Protein AF-A8Y5P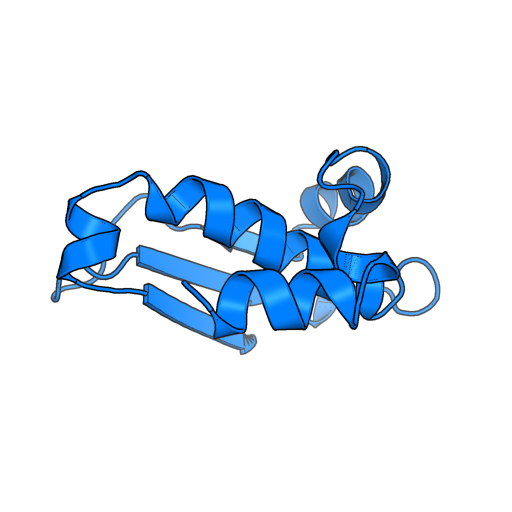0-F1 (afdb_monomer)

pLDDT: mean 93.36, std 6.42, range [72.5, 98.62]

Sequence (90 aa):
MKNYYKWRAECPELSADLRPRSILGLLKAGYHGVLRSRDSTGSRVLIYRIAYWDPKVFTAYDVFRVSLITSELIVQEVETQRNGVKAIFD

InterPro domains:
  IPR001251 CRAL-TRIO lipid binding domain [PF00650] (30-90)
  IPR036865 CRAL-TRIO lipid binding domain superfamily [G3DSA:3.40.525.10] (12-90)
  IPR036865 CRAL-TRIO lipid binding domain superfamily [SSF52087] (23-90)

Nearest PDB structures (foldseek):
  3w67-assembly1_B  TM=1.001E+00  e=9.073E-14  Mus musculus
  1r5l-assembly1_A  TM=1.003E+00  e=1.227E-12  Homo sapiens
  1oiz-assembly2_B  TM=1.002E+00  e=1.592E-12  Homo sapiens
  5mug-assembly1_A  TM=9.603E-01  e=5.856E-12  Homo sapiens
  6zpd-assembly1_A  TM=9.600E-01  e=6.250E-12  Homo sapiens

Structure (mmCIF, N/CA/C/O backbone):
data_AF-A8Y5P0-F1
#
_entry.id   AF-A8Y5P0-F1
#
loop_
_atom_site.group_PDB
_atom_site.id
_atom_site.type_symbol
_atom_site.label_atom_id
_atom_site.label_alt_id
_atom_site.label_comp_id
_atom_site.label_asym_id
_atom_site.label_entity_id
_atom_site.label_seq_id
_atom_site.pdbx_PDB_ins_code
_atom_site.Cartn_x
_atom_site.Cartn_y
_atom_site.Cartn_z
_atom_site.occupancy
_atom_site.B_iso_or_equiv
_atom_site.auth_seq_id
_atom_site.auth_comp_id
_atom_site.auth_asym_id
_atom_site.auth_atom_id
_atom_site.pdbx_PDB_model_num
ATOM 1 N N . MET A 1 1 ? 0.450 16.787 7.419 1.00 82.19 1 MET A N 1
ATOM 2 C CA . MET A 1 1 ? 0.433 17.404 6.070 1.00 82.19 1 MET A CA 1
ATOM 3 C C . MET A 1 1 ? 1.816 17.789 5.541 1.00 82.19 1 MET A C 1
ATOM 5 O O . MET A 1 1 ? 2.148 17.328 4.4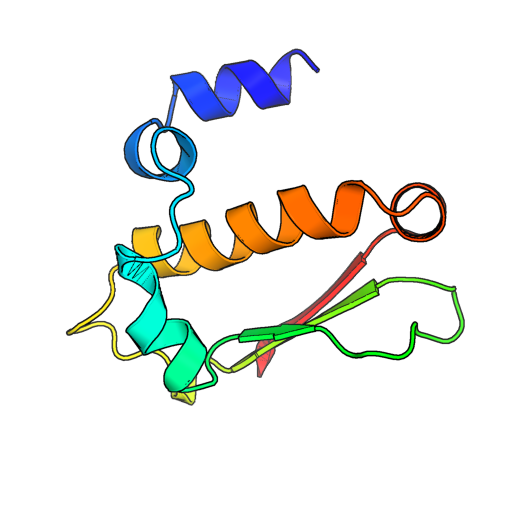60 1.00 82.19 1 MET A O 1
ATOM 9 N N . LYS A 1 2 ? 2.657 18.554 6.262 1.00 93.56 2 LYS A N 1
ATOM 10 C CA . LYS A 1 2 ? 3.981 19.002 5.757 1.00 93.56 2 LYS A CA 1
ATOM 11 C C . LYS A 1 2 ? 4.860 17.872 5.190 1.00 93.56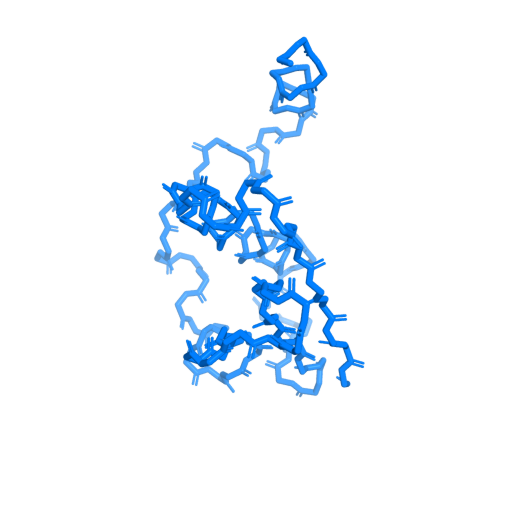 2 LYS A C 1
ATOM 13 O O . LYS A 1 2 ? 5.358 17.985 4.076 1.00 93.56 2 LYS A O 1
ATOM 18 N N . ASN A 1 3 ? 4.987 16.765 5.921 1.00 92.94 3 ASN A N 1
ATOM 19 C CA . ASN A 1 3 ? 5.834 15.640 5.504 1.00 92.94 3 ASN A CA 1
ATOM 20 C C . ASN A 1 3 ? 5.275 14.884 4.289 1.00 92.94 3 ASN A C 1
ATOM 22 O O . ASN A 1 3 ? 6.046 14.424 3.459 1.00 92.94 3 ASN A O 1
ATOM 26 N N . TYR A 1 4 ? 3.949 14.806 4.160 1.00 89.50 4 TYR A N 1
ATOM 27 C CA . TYR A 1 4 ? 3.289 14.136 3.037 1.00 89.50 4 TYR A CA 1
ATOM 28 C C . TYR A 1 4 ? 3.584 14.843 1.708 1.00 89.50 4 TYR A C 1
ATOM 30 O O . TYR A 1 4 ? 3.993 14.201 0.744 1.00 89.50 4 TYR A O 1
ATOM 38 N N . TYR A 1 5 ? 3.464 16.175 1.673 1.00 88.06 5 TYR A N 1
ATOM 39 C CA . TYR A 1 5 ? 3.807 16.949 0.476 1.00 88.06 5 TYR A CA 1
ATOM 40 C C . TYR A 1 5 ? 5.311 16.978 0.203 1.00 88.06 5 TYR A C 1
ATOM 42 O O . TYR A 1 5 ? 5.712 16.869 -0.952 1.00 88.06 5 TYR A O 1
ATOM 50 N N . LYS A 1 6 ? 6.140 17.077 1.253 1.00 92.25 6 LYS A N 1
ATOM 51 C CA . LYS A 1 6 ? 7.601 17.041 1.117 1.00 92.25 6 LYS A CA 1
ATOM 52 C C . LYS A 1 6 ? 8.070 15.739 0.456 1.00 92.25 6 LYS A C 1
ATOM 54 O O . LYS A 1 6 ? 8.769 15.797 -0.546 1.00 92.25 6 LYS A O 1
ATOM 59 N N . TRP A 1 7 ? 7.616 14.590 0.957 1.00 89.69 7 TRP A N 1
ATOM 60 C CA . TRP A 1 7 ? 7.964 13.282 0.396 1.00 89.69 7 TRP A CA 1
ATOM 61 C C . TRP A 1 7 ? 7.561 13.146 -1.079 1.00 89.69 7 TRP A C 1
ATOM 63 O O . TRP A 1 7 ? 8.335 12.649 -1.892 1.00 89.69 7 TRP A O 1
ATOM 73 N N . ARG A 1 8 ? 6.368 13.627 -1.454 1.00 86.38 8 ARG A N 1
ATOM 74 C CA . ARG A 1 8 ? 5.926 13.597 -2.856 1.00 86.38 8 ARG A CA 1
ATOM 75 C C . ARG A 1 8 ? 6.797 14.457 -3.773 1.00 86.38 8 ARG A C 1
ATOM 77 O O . ARG A 1 8 ? 7.069 14.054 -4.897 1.00 86.38 8 ARG A O 1
ATOM 84 N N . ALA A 1 9 ? 7.253 15.611 -3.293 1.00 87.19 9 ALA A N 1
ATOM 85 C CA . ALA A 1 9 ? 8.174 16.457 -4.047 1.00 87.19 9 ALA A CA 1
ATOM 86 C C . ALA A 1 9 ? 9.563 15.812 -4.201 1.00 87.19 9 ALA A C 1
ATOM 88 O O . ALA A 1 9 ? 10.181 15.945 -5.252 1.00 87.19 9 ALA A O 1
ATOM 89 N N . GLU A 1 10 ? 10.037 15.100 -3.176 1.00 89.44 10 GLU A N 1
ATOM 90 C CA . GLU A 1 10 ? 11.339 14.417 -3.184 1.00 89.44 10 GLU A CA 1
ATOM 91 C C . GLU A 1 10 ? 11.336 13.129 -4.025 1.00 89.44 10 GLU A C 1
ATOM 93 O O . GLU A 1 10 ? 12.384 12.739 -4.532 1.00 89.44 10 GLU A O 1
ATOM 98 N N . CYS A 1 11 ? 10.176 12.490 -4.222 1.00 82.62 11 CYS A N 1
ATOM 99 C CA . CYS A 1 11 ? 10.046 11.251 -4.994 1.00 82.62 11 CYS A CA 1
ATOM 100 C C . CYS A 1 11 ? 8.885 11.317 -6.017 1.00 82.62 11 CYS A C 1
ATOM 102 O O . CYS A 1 11 ? 7.830 10.682 -5.847 1.00 82.62 11 CYS A O 1
ATOM 104 N N . PRO A 1 12 ? 9.042 12.094 -7.107 1.00 79.75 12 PRO A N 1
ATOM 105 C CA . PRO A 1 12 ? 8.011 12.243 -8.137 1.00 79.75 12 PRO A CA 1
ATOM 106 C C . PRO A 1 12 ? 7.797 10.956 -8.948 1.00 79.75 12 PRO A C 1
ATOM 108 O O . PRO A 1 12 ? 6.685 10.681 -9.387 1.00 79.75 12 PRO A O 1
ATOM 111 N N . GLU A 1 13 ? 8.828 10.122 -9.080 1.00 76.12 13 GLU A N 1
ATOM 112 C CA . GLU A 1 13 ? 8.785 8.796 -9.714 1.00 76.12 13 GLU A CA 1
ATOM 113 C C . GLU A 1 13 ? 7.728 7.854 -9.104 1.00 76.12 13 GLU A C 1
ATOM 115 O O . GLU A 1 13 ? 7.090 7.072 -9.820 1.00 76.12 13 GLU A O 1
ATOM 120 N N . LEU A 1 14 ? 7.464 7.987 -7.800 1.00 75.81 14 LEU A N 1
ATOM 121 C CA . LEU A 1 14 ? 6.401 7.258 -7.104 1.00 75.81 14 LEU A CA 1
ATOM 122 C C . LEU A 1 14 ? 5.058 7.984 -7.109 1.00 75.81 14 LEU A C 1
ATOM 124 O O . LEU A 1 14 ? 4.015 7.334 -7.152 1.00 75.81 14 LEU A O 1
ATOM 128 N N . SER A 1 15 ? 5.072 9.312 -7.013 1.00 74.25 15 SER A N 1
ATOM 129 C CA . SER A 1 15 ? 3.899 10.077 -6.581 1.00 74.25 15 SER A CA 1
ATOM 130 C C . SER A 1 15 ? 3.229 10.930 -7.656 1.00 74.25 15 SER A C 1
ATOM 132 O O . SER A 1 15 ? 2.079 11.324 -7.463 1.00 74.25 15 SER A O 1
ATOM 134 N N . ALA A 1 16 ? 3.899 11.204 -8.779 1.00 72.50 16 ALA A N 1
ATOM 135 C CA . ALA A 1 16 ? 3.375 12.084 -9.824 1.00 72.50 16 ALA A CA 1
ATOM 136 C C . ALA A 1 16 ? 2.309 11.413 -10.709 1.00 72.50 16 ALA A C 1
ATOM 138 O O . ALA A 1 16 ? 1.441 12.099 -11.244 1.00 72.50 16 ALA A O 1
ATOM 139 N N . ASP A 1 17 ? 2.348 10.083 -10.850 1.00 78.06 17 ASP A N 1
ATOM 140 C CA . ASP A 1 17 ? 1.375 9.319 -11.636 1.00 78.06 17 ASP A CA 1
ATOM 141 C C . ASP A 1 17 ? 0.776 8.168 -10.820 1.00 78.06 17 ASP A C 1
ATOM 143 O O . ASP A 1 17 ? 1.413 7.138 -10.599 1.00 78.06 17 ASP A O 1
ATOM 147 N N . LEU A 1 18 ? -0.476 8.347 -10.390 1.00 80.00 18 LEU A N 1
ATOM 148 C CA . LEU A 1 18 ? -1.262 7.343 -9.664 1.00 80.00 18 LEU A CA 1
ATOM 149 C C . LEU A 1 18 ? -2.227 6.567 -10.574 1.00 80.00 18 LEU A C 1
ATOM 151 O O . LEU A 1 18 ? -3.154 5.914 -10.091 1.00 80.00 18 LEU A O 1
ATOM 155 N N . ARG A 1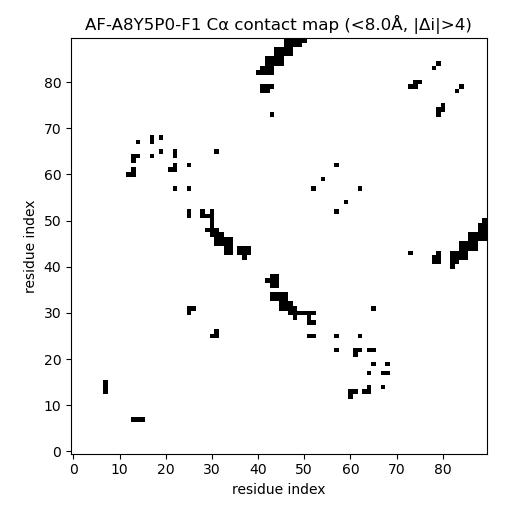 19 ? -2.057 6.621 -11.900 1.00 83.69 19 ARG A N 1
ATOM 156 C CA . ARG A 1 19 ? -2.899 5.837 -12.810 1.00 83.69 19 ARG A CA 1
ATOM 157 C C . ARG A 1 19 ? -2.513 4.356 -12.723 1.00 83.69 19 ARG A C 1
ATOM 159 O O . ARG A 1 19 ? -1.344 4.013 -12.886 1.00 83.69 19 ARG A O 1
ATOM 166 N N . PRO A 1 20 ? -3.483 3.436 -12.595 1.00 82.75 20 PRO A N 1
ATOM 167 C CA . PRO A 1 20 ? -3.197 2.012 -12.428 1.00 82.75 20 PRO A CA 1
ATOM 168 C C . PRO A 1 20 ? -2.690 1.331 -13.710 1.00 82.75 20 PRO A C 1
ATOM 170 O O . PRO A 1 20 ? -2.380 0.144 -13.696 1.00 82.75 20 PRO A O 1
ATOM 173 N N . ARG A 1 21 ? -2.613 2.045 -14.843 1.00 87.00 21 ARG A N 1
ATOM 174 C CA . ARG A 1 21 ? -2.279 1.453 -16.147 1.00 87.00 21 ARG A CA 1
ATOM 175 C C . ARG A 1 21 ? -0.906 0.771 -16.148 1.00 87.00 21 ARG A C 1
ATOM 177 O O . ARG A 1 21 ? -0.786 -0.291 -16.747 1.00 87.00 21 ARG A O 1
ATOM 184 N N . SER A 1 22 ? 0.089 1.344 -15.469 1.00 85.12 22 SER A N 1
ATOM 185 C CA . SER A 1 22 ? 1.447 0.783 -15.381 1.00 85.12 22 SER A CA 1
ATOM 186 C C . SER A 1 22 ? 1.550 -0.432 -14.453 1.00 85.12 22 SER A C 1
ATOM 188 O O . SER A 1 22 ? 2.404 -1.283 -14.665 1.00 85.12 22 SER A O 1
ATOM 190 N N . ILE A 1 23 ? 0.650 -0.565 -13.473 1.00 91.25 23 ILE A N 1
ATOM 191 C CA . ILE A 1 23 ? 0.680 -1.632 -12.453 1.00 91.25 23 ILE A CA 1
ATOM 192 C C . ILE A 1 23 ? -0.400 -2.706 -12.652 1.00 91.25 23 ILE A C 1
ATOM 194 O O . ILE A 1 23 ? -0.527 -3.625 -11.844 1.00 91.25 23 ILE A O 1
ATOM 198 N N . LEU A 1 24 ? -1.208 -2.613 -13.713 1.00 93.19 24 LEU A N 1
ATOM 199 C CA . LEU A 1 24 ? -2.358 -3.499 -13.905 1.00 93.19 24 LEU A CA 1
ATOM 200 C C . LEU A 1 24 ? -1.949 -4.974 -14.015 1.00 93.19 24 LEU A C 1
ATOM 202 O O . LEU A 1 24 ? -2.671 -5.842 -13.531 1.00 93.19 24 LEU A O 1
ATOM 206 N N . GLY A 1 25 ? -0.801 -5.265 -14.634 1.00 94.94 25 GLY A N 1
ATOM 207 C CA . GLY A 1 25 ? -0.276 -6.630 -14.704 1.00 94.94 25 GLY A CA 1
ATOM 208 C C . GLY A 1 25 ? 0.069 -7.192 -13.322 1.00 94.94 25 GLY A C 1
ATOM 209 O O . GLY A 1 25 ? -0.290 -8.327 -13.031 1.00 94.94 25 GLY A O 1
ATOM 210 N N . LEU A 1 26 ? 0.647 -6.372 -12.441 1.00 94.75 26 LEU A N 1
ATOM 211 C CA . LEU A 1 26 ? 0.996 -6.745 -11.068 1.00 94.75 26 LEU A CA 1
ATOM 212 C C . LEU A 1 26 ? -0.260 -7.015 -10.215 1.00 94.75 26 LEU A C 1
ATOM 214 O O . LEU A 1 26 ? -0.320 -7.994 -9.471 1.00 94.75 26 LEU A O 1
ATOM 218 N N . LEU A 1 27 ? -1.313 -6.205 -10.388 1.00 94.06 27 LEU A N 1
ATOM 219 C CA . LEU A 1 27 ? -2.621 -6.442 -9.763 1.00 94.06 27 LEU A CA 1
ATOM 220 C C . LEU A 1 27 ? -3.276 -7.736 -10.271 1.00 94.06 27 LEU A C 1
ATOM 222 O O . LEU A 1 27 ? -3.767 -8.530 -9.472 1.00 94.06 27 LEU A O 1
ATOM 226 N N . LYS A 1 28 ? -3.257 -7.974 -11.590 1.00 95.75 28 LYS A N 1
ATOM 227 C CA . LYS A 1 28 ? -3.811 -9.191 -12.209 1.00 95.75 28 LYS A CA 1
ATOM 228 C C . LYS A 1 28 ? -3.057 -10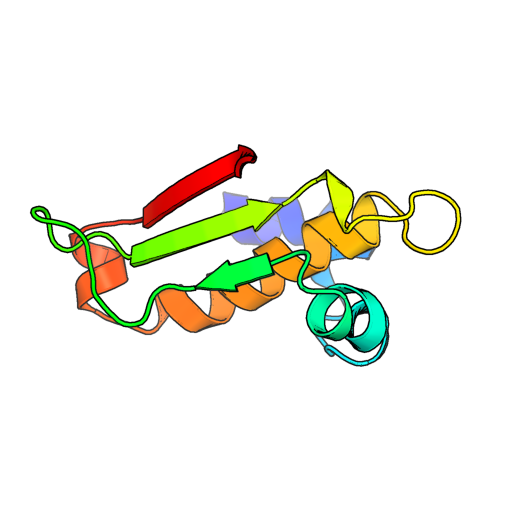.457 -11.808 1.00 95.75 28 LYS A C 1
ATOM 230 O O . LYS A 1 28 ? -3.687 -11.497 -11.661 1.00 95.75 28 LYS A O 1
ATOM 235 N N . ALA A 1 29 ? -1.743 -10.363 -11.604 1.00 96.25 29 ALA A N 1
ATOM 236 C CA . ALA A 1 29 ? -0.930 -11.457 -11.080 1.00 96.25 29 ALA A CA 1
ATOM 237 C C . ALA A 1 29 ? -1.292 -11.811 -9.629 1.00 96.25 29 ALA A C 1
ATOM 239 O O . ALA A 1 29 ? -0.956 -12.889 -9.162 1.00 96.25 29 ALA A O 1
ATOM 240 N N . GLY A 1 30 ? -1.998 -10.931 -8.911 1.00 96.25 30 GLY A N 1
ATOM 241 C CA . GLY A 1 30 ? -2.387 -11.166 -7.528 1.00 96.25 30 GLY A CA 1
ATOM 242 C C . GLY A 1 30 ? -1.320 -10.756 -6.515 1.00 96.25 30 GLY A C 1
ATOM 243 O O . GLY A 1 30 ? -1.413 -11.157 -5.358 1.00 96.25 30 GLY A O 1
ATOM 244 N N . TYR A 1 31 ? -0.350 -9.922 -6.886 1.00 97.81 31 TYR A N 1
ATOM 245 C CA . TYR A 1 31 ? 0.652 -9.415 -5.943 1.00 97.81 31 TYR A CA 1
ATOM 246 C C . TYR A 1 31 ? 0.034 -8.766 -4.695 1.00 97.81 31 TYR A C 1
ATOM 248 O O . TYR A 1 31 ? 0.537 -8.942 -3.588 1.00 97.81 31 TYR A O 1
ATOM 256 N N . HIS A 1 32 ? -1.079 -8.049 -4.861 1.00 98.12 32 HIS A N 1
ATOM 257 C CA . HIS A 1 32 ? -1.692 -7.263 -3.799 1.00 98.12 32 HIS A CA 1
ATOM 258 C C . HIS A 1 32 ? -3.197 -7.510 -3.676 1.00 98.12 32 HIS A C 1
ATOM 260 O O . HIS A 1 32 ? -3.897 -7.665 -4.678 1.00 98.12 32 HIS A O 1
ATOM 266 N N . GLY A 1 33 ? -3.704 -7.495 -2.444 1.00 97.25 33 GLY A N 1
ATOM 267 C CA . GLY A 1 33 ? -5.129 -7.566 -2.145 1.00 97.25 33 GLY A CA 1
ATOM 268 C C . GLY A 1 33 ? -5.503 -6.813 -0.872 1.00 97.25 33 GLY A C 1
ATOM 269 O O . GLY A 1 33 ? -4.678 -6.597 0.014 1.00 97.25 33 GLY A O 1
ATOM 270 N N . VAL A 1 34 ? -6.779 -6.442 -0.772 1.00 98.06 34 VAL A N 1
ATOM 271 C CA . VAL A 1 34 ? -7.370 -5.836 0.426 1.00 98.06 34 VAL A CA 1
ATOM 272 C C . VAL A 1 34 ? -8.548 -6.702 0.856 1.00 98.06 34 VAL A C 1
ATOM 274 O O . VAL A 1 34 ? -9.464 -6.938 0.064 1.00 98.06 34 VAL A O 1
ATOM 277 N N . LEU A 1 35 ? -8.532 -7.200 2.094 1.00 98.00 35 LEU A N 1
ATOM 278 C CA . LEU A 1 35 ? -9.626 -8.032 2.594 1.00 98.00 35 LEU A CA 1
ATOM 279 C C . LEU A 1 35 ? -10.909 -7.214 2.707 1.00 98.00 35 LEU A C 1
ATOM 281 O O . LEU A 1 35 ? -10.885 -6.048 3.087 1.00 98.00 35 LEU A O 1
ATOM 285 N N . ARG A 1 36 ? -12.051 -7.832 2.390 1.00 97.06 36 ARG A N 1
ATOM 286 C CA . ARG A 1 36 ? -13.359 -7.171 2.521 1.00 97.06 36 ARG A CA 1
ATOM 287 C C . ARG A 1 36 ? -13.674 -6.864 3.981 1.00 97.06 36 ARG A C 1
ATOM 289 O O . ARG A 1 36 ? -14.039 -5.731 4.284 1.00 97.06 36 ARG A O 1
ATOM 296 N N . SER A 1 37 ? -13.481 -7.846 4.856 1.00 97.88 37 SER A N 1
ATOM 297 C CA . SER A 1 37 ? -13.652 -7.698 6.300 1.00 97.88 37 SER A CA 1
ATOM 298 C C . SER A 1 37 ? -12.466 -6.975 6.933 1.00 97.88 37 SER A C 1
ATOM 300 O O . SER A 1 37 ? -11.327 -7.097 6.480 1.00 97.88 37 SER A O 1
ATOM 302 N N . ARG A 1 38 ? -12.752 -6.225 7.995 1.00 98.44 38 ARG A N 1
ATOM 303 C CA . ARG A 1 38 ? -11.745 -5.673 8.907 1.00 98.44 38 ARG A CA 1
ATOM 304 C C . ARG A 1 38 ? -11.326 -6.742 9.914 1.00 98.44 38 ARG A C 1
ATOM 306 O O . ARG A 1 38 ? -12.004 -7.760 10.050 1.00 98.44 38 ARG A O 1
ATOM 313 N N . ASP A 1 39 ? -10.220 -6.508 10.606 1.00 98.25 39 ASP A N 1
ATOM 314 C CA . ASP A 1 39 ? -9.839 -7.357 11.733 1.00 98.25 39 ASP A CA 1
ATOM 315 C C . ASP A 1 39 ? -10.672 -7.067 12.997 1.00 98.25 39 ASP A C 1
ATOM 317 O O . ASP A 1 39 ? -11.559 -6.211 12.994 1.0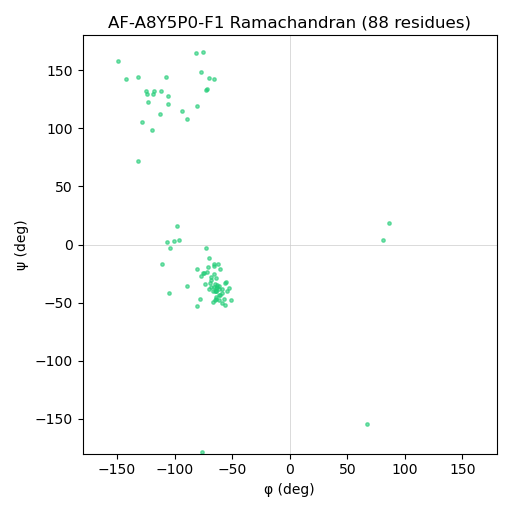0 98.25 39 ASP A O 1
ATOM 321 N N . SER A 1 40 ? -10.379 -7.773 14.094 1.00 98.00 40 SER A N 1
ATOM 322 C CA . SER A 1 40 ? -11.086 -7.620 15.375 1.00 98.00 40 SER A CA 1
ATOM 323 C C . SER A 1 40 ? -10.965 -6.227 16.002 1.00 98.00 40 SER A C 1
ATOM 325 O O . SER A 1 40 ? -11.759 -5.885 16.873 1.00 98.00 40 SER A O 1
ATOM 327 N N . THR A 1 41 ? -9.999 -5.419 15.560 1.00 98.12 41 THR A N 1
ATOM 328 C CA . THR A 1 41 ? -9.784 -4.037 16.008 1.00 98.12 41 THR A CA 1
ATOM 329 C C . THR A 1 41 ? -10.329 -2.997 15.024 1.00 98.12 41 THR A C 1
ATOM 331 O O . THR A 1 41 ? -10.159 -1.804 15.245 1.00 98.12 41 THR A O 1
ATOM 334 N N . GLY A 1 42 ? -10.983 -3.418 13.934 1.00 97.94 42 GLY A N 1
ATOM 335 C CA . GLY A 1 42 ? -11.506 -2.520 12.901 1.00 97.94 42 GLY A CA 1
ATOM 336 C C . GLY A 1 42 ? -10.459 -2.043 11.884 1.00 97.94 42 GLY A C 1
ATOM 337 O O . GLY A 1 42 ? -10.784 -1.250 10.990 1.00 97.94 42 GLY A O 1
ATOM 338 N N . SER A 1 43 ? -9.218 -2.528 11.957 1.00 98.56 43 SER A N 1
ATOM 339 C CA . SER A 1 43 ? -8.158 -2.149 11.023 1.00 98.56 43 SER A CA 1
ATOM 340 C C . SER A 1 43 ? -8.424 -2.725 9.632 1.00 98.56 43 SER A C 1
ATOM 342 O O . SER A 1 43 ? -8.911 -3.852 9.475 1.00 98.56 43 SER A O 1
ATOM 344 N N . ARG A 1 44 ? -8.083 -1.958 8.590 1.00 98.62 44 ARG A N 1
ATOM 345 C CA . ARG A 1 44 ? -8.096 -2.468 7.212 1.00 98.62 44 ARG A CA 1
ATOM 346 C C . ARG A 1 44 ? -6.934 -3.443 7.022 1.00 98.62 44 ARG A C 1
ATOM 348 O O . ARG A 1 44 ? -5.814 -3.121 7.409 1.00 98.62 44 ARG A O 1
ATOM 355 N N . VAL A 1 45 ? -7.187 -4.606 6.419 1.00 98.62 45 VAL A N 1
ATOM 356 C CA . VAL A 1 45 ? -6.158 -5.640 6.221 1.00 98.62 45 VAL A CA 1
ATOM 357 C C . VAL A 1 45 ? -5.720 -5.689 4.761 1.00 98.62 45 VAL A C 1
ATOM 359 O O . VAL A 1 45 ? -6.538 -5.917 3.865 1.00 98.62 45 VAL A O 1
ATOM 362 N N . LEU A 1 46 ? -4.426 -5.474 4.532 1.00 98.56 46 LEU A N 1
ATOM 363 C CA . LEU A 1 46 ? -3.775 -5.552 3.227 1.00 98.56 46 LEU A CA 1
ATOM 364 C C . LEU A 1 46 ? -2.913 -6.806 3.184 1.00 98.56 46 LEU A C 1
ATOM 366 O O . LEU A 1 46 ? -2.290 -7.168 4.179 1.00 98.56 46 LEU A O 1
ATOM 370 N N . ILE A 1 47 ? -2.849 -7.429 2.017 1.00 98.31 47 ILE A N 1
ATOM 371 C CA . ILE A 1 47 ? -2.035 -8.612 1.765 1.00 98.31 47 ILE A CA 1
ATOM 372 C C . ILE A 1 47 ? -1.114 -8.307 0.587 1.00 98.31 47 ILE A C 1
ATOM 374 O O . ILE A 1 47 ? -1.570 -7.842 -0.462 1.00 98.31 47 ILE A O 1
ATOM 378 N N . TYR A 1 48 ? 0.171 -8.576 0.771 1.00 98.25 48 TYR A N 1
ATOM 379 C CA . TYR A 1 48 ? 1.205 -8.544 -0.253 1.00 98.25 48 TYR A CA 1
ATOM 380 C C . TYR A 1 48 ? 1.791 -9.946 -0.368 1.00 98.25 48 TYR A C 1
ATOM 382 O O . TYR A 1 48 ? 2.134 -10.540 0.647 1.00 98.25 48 TYR A O 1
ATOM 390 N N . ARG A 1 49 ? 1.876 -10.472 -1.589 1.00 98.06 49 ARG A N 1
ATOM 391 C CA . ARG A 1 49 ? 2.380 -11.820 -1.866 1.00 98.06 49 ARG A CA 1
ATOM 392 C C . ARG A 1 49 ? 3.588 -11.710 -2.778 1.00 98.06 49 ARG A C 1
ATOM 394 O O . ARG A 1 49 ? 3.432 -11.530 -3.990 1.00 98.06 49 ARG A O 1
ATOM 401 N N . ILE A 1 50 ? 4.786 -11.781 -2.201 1.00 96.88 50 ILE A N 1
ATOM 402 C CA . ILE A 1 50 ? 6.030 -11.447 -2.908 1.00 96.88 50 ILE A CA 1
ATOM 403 C C . ILE A 1 50 ? 6.305 -12.401 -4.075 1.00 96.88 50 ILE A C 1
ATOM 405 O O . ILE A 1 50 ? 6.847 -11.987 -5.093 1.00 96.88 50 ILE A O 1
ATOM 409 N N . ALA A 1 51 ? 5.831 -13.647 -3.977 1.00 97.50 51 ALA A N 1
ATOM 410 C CA . ALA A 1 51 ? 5.951 -14.660 -5.026 1.00 97.50 51 ALA A CA 1
ATOM 411 C C . ALA A 1 51 ? 5.279 -14.273 -6.360 1.00 97.50 51 ALA A C 1
ATOM 413 O O . ALA A 1 51 ? 5.627 -14.825 -7.400 1.00 97.50 51 ALA A O 1
ATOM 414 N N . TYR A 1 52 ? 4.330 -13.329 -6.349 1.00 97.50 52 TYR A N 1
ATOM 415 C CA . TYR A 1 52 ? 3.643 -12.841 -7.555 1.00 97.50 52 TYR A CA 1
ATOM 416 C C . TYR A 1 52 ? 4.253 -11.552 -8.122 1.00 97.50 52 TYR A C 1
ATOM 418 O O . TYR A 1 52 ? 3.729 -10.990 -9.086 1.00 97.50 52 TYR A O 1
ATOM 426 N N . TRP A 1 53 ? 5.348 -11.066 -7.536 1.00 97.38 53 TRP A N 1
ATOM 427 C CA . TRP A 1 53 ? 6.145 -9.994 -8.113 1.00 97.38 53 TRP A CA 1
ATOM 428 C C . TRP A 1 53 ? 7.284 -10.582 -8.950 1.00 97.38 53 TRP A C 1
ATOM 430 O O . TRP A 1 53 ? 8.200 -11.203 -8.420 1.00 97.38 53 TRP A O 1
ATOM 440 N N . ASP A 1 54 ? 7.244 -10.341 -10.263 1.00 96.94 54 ASP A N 1
ATOM 441 C CA . ASP A 1 54 ? 8.392 -10.573 -11.141 1.00 96.94 54 ASP A CA 1
ATOM 442 C C . ASP A 1 54 ? 9.268 -9.303 -11.209 1.00 96.94 54 ASP A C 1
ATOM 444 O O . ASP A 1 54 ? 8.865 -8.322 -11.854 1.00 96.94 54 ASP A O 1
ATOM 448 N N . PRO A 1 55 ? 10.465 -9.291 -10.586 1.00 95.94 55 PRO A N 1
ATOM 449 C CA . PRO A 1 55 ? 11.348 -8.126 -10.572 1.00 95.94 55 PRO A CA 1
ATOM 450 C C . PRO A 1 55 ? 11.975 -7.818 -11.939 1.00 95.94 55 PRO A C 1
ATOM 452 O O . PRO A 1 55 ? 12.558 -6.749 -12.109 1.00 95.94 55 PRO A O 1
ATOM 455 N N . LYS A 1 56 ? 11.869 -8.723 -12.925 1.00 96.62 56 LYS A N 1
ATOM 456 C CA . LYS A 1 56 ? 12.295 -8.463 -14.310 1.00 96.62 56 LYS A CA 1
ATOM 457 C C . LYS A 1 56 ? 11.255 -7.669 -15.098 1.00 96.62 56 LYS A C 1
ATOM 459 O O . LYS A 1 56 ? 11.604 -7.067 -16.109 1.00 96.62 56 LYS A O 1
ATOM 464 N N . VAL A 1 57 ? 9.995 -7.685 -14.658 1.00 95.50 57 VAL A N 1
ATOM 465 C CA . VAL A 1 57 ? 8.870 -7.023 -15.337 1.00 95.50 57 VAL A CA 1
ATOM 466 C C . VAL A 1 57 ? 8.458 -5.742 -14.616 1.00 95.50 57 VAL A C 1
ATOM 468 O O . VAL A 1 57 ? 8.198 -4.736 -15.271 1.00 95.50 57 VAL A O 1
ATOM 471 N N . PHE A 1 58 ? 8.407 -5.765 -13.282 1.00 94.50 58 PHE A N 1
ATOM 472 C CA . PHE A 1 58 ? 7.995 -4.626 -12.462 1.00 94.50 58 PHE A CA 1
ATOM 473 C C . PHE A 1 58 ? 9.128 -4.174 -11.553 1.00 94.50 58 PHE A C 1
ATOM 475 O O . PHE A 1 58 ? 9.732 -4.978 -10.841 1.00 94.50 58 PHE A O 1
ATOM 482 N N . THR A 1 59 ? 9.383 -2.871 -11.526 1.00 93.25 59 THR A N 1
ATOM 483 C CA . THR A 1 59 ? 10.393 -2.289 -10.642 1.00 93.25 59 THR A CA 1
ATOM 484 C C . THR A 1 59 ? 9.899 -2.229 -9.194 1.00 93.25 59 THR A C 1
ATOM 486 O O . THR A 1 59 ? 8.698 -2.298 -8.921 1.00 93.25 59 THR A O 1
ATOM 489 N N . ALA A 1 60 ? 10.816 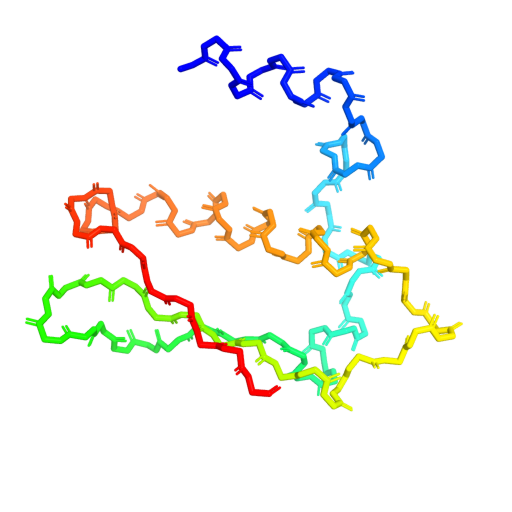-2.007 -8.247 1.00 91.69 60 ALA A N 1
ATOM 490 C CA . ALA A 1 60 ? 10.438 -1.690 -6.869 1.00 91.69 60 ALA A CA 1
ATOM 491 C C . ALA A 1 60 ? 9.525 -0.448 -6.799 1.00 91.69 60 ALA A C 1
ATOM 493 O O . ALA A 1 60 ? 8.612 -0.393 -5.978 1.00 91.69 60 ALA A O 1
ATOM 494 N N . TYR A 1 61 ? 9.715 0.520 -7.701 1.00 89.38 61 TYR A N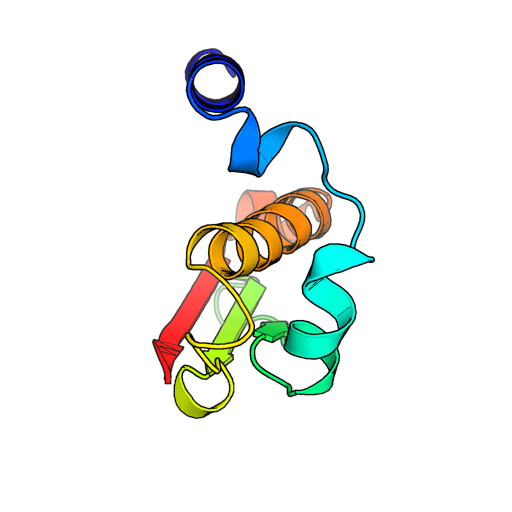 1
ATOM 495 C CA . TYR A 1 61 ? 8.859 1.699 -7.797 1.00 89.38 61 TYR A CA 1
ATOM 496 C C . TYR A 1 61 ? 7.420 1.354 -8.193 1.00 89.38 61 TYR A C 1
ATOM 498 O O . TYR A 1 61 ? 6.477 1.903 -7.623 1.00 89.38 61 TYR A O 1
ATOM 506 N N . ASP A 1 62 ? 7.227 0.414 -9.119 1.00 91.25 62 ASP A N 1
ATOM 507 C CA . ASP A 1 62 ? 5.891 -0.053 -9.507 1.00 91.25 62 ASP A CA 1
ATOM 508 C C . ASP A 1 62 ? 5.191 -0.767 -8.347 1.00 91.25 62 ASP A C 1
ATOM 510 O O . ASP A 1 62 ? 4.008 -0.531 -8.092 1.00 91.25 62 ASP A O 1
ATOM 514 N N . VAL A 1 63 ? 5.940 -1.571 -7.588 1.00 93.31 63 VAL A N 1
ATOM 515 C CA . VAL A 1 63 ? 5.461 -2.216 -6.361 1.00 93.31 63 VAL A CA 1
ATOM 516 C C . VAL A 1 63 ? 5.044 -1.183 -5.309 1.00 93.31 63 VAL A C 1
ATOM 518 O O . VAL A 1 63 ? 3.944 -1.270 -4.763 1.00 93.31 63 VAL A O 1
ATOM 521 N N . PHE A 1 64 ? 5.870 -0.168 -5.047 1.00 91.19 64 PHE A N 1
ATOM 522 C CA . PHE A 1 64 ? 5.523 0.911 -4.117 1.00 91.19 64 PHE A CA 1
ATOM 523 C C . PHE A 1 64 ? 4.316 1.729 -4.592 1.00 91.19 64 PHE A C 1
ATOM 525 O O . PHE A 1 64 ? 3.495 2.145 -3.770 1.00 91.19 64 PHE A O 1
ATOM 532 N N . ARG A 1 65 ? 4.160 1.930 -5.906 1.00 91.88 65 ARG A N 1
ATOM 533 C CA . ARG A 1 65 ? 3.008 2.635 -6.482 1.00 91.88 65 ARG A CA 1
ATOM 534 C C . ARG A 1 65 ? 1.695 1.900 -6.205 1.00 91.88 65 ARG A C 1
ATOM 536 O O . ARG A 1 65 ? 0.702 2.566 -5.921 1.00 91.88 65 ARG A O 1
ATOM 543 N N . VAL A 1 66 ? 1.681 0.561 -6.208 1.00 94.62 66 VAL A N 1
ATOM 544 C CA . VAL A 1 66 ? 0.511 -0.228 -5.764 1.00 94.62 66 VAL A CA 1
ATOM 545 C C . VAL A 1 66 ? 0.116 0.162 -4.340 1.00 94.62 66 VAL A C 1
ATOM 547 O O . VAL A 1 66 ? -1.036 0.523 -4.102 1.00 94.62 66 VAL A O 1
ATOM 550 N N . SER A 1 67 ? 1.071 0.150 -3.407 1.00 94.38 67 SER A N 1
ATOM 551 C CA . SER A 1 67 ? 0.823 0.491 -2.002 1.00 94.38 67 SER A CA 1
ATOM 552 C C . SER A 1 67 ? 0.332 1.928 -1.832 1.00 94.38 67 SER A C 1
ATOM 554 O O . SER A 1 67 ? -0.557 2.186 -1.018 1.00 94.38 67 SER A O 1
ATOM 556 N N . LEU A 1 68 ? 0.878 2.867 -2.612 1.00 93.19 68 LEU A N 1
ATOM 557 C CA . LEU A 1 68 ? 0.468 4.269 -2.585 1.00 93.19 68 LEU A CA 1
ATOM 558 C C . LEU A 1 68 ? -0.970 4.439 -3.087 1.00 93.19 68 LEU A C 1
ATOM 560 O O . LEU A 1 68 ? -1.780 5.031 -2.381 1.00 93.19 68 LEU A O 1
ATOM 564 N N . ILE A 1 69 ? -1.315 3.866 -4.246 1.00 93.62 69 ILE A N 1
ATOM 565 C CA . ILE A 1 69 ? -2.682 3.905 -4.792 1.00 93.62 69 ILE A CA 1
ATOM 566 C C . ILE A 1 69 ? -3.673 3.305 -3.790 1.00 93.62 69 ILE A C 1
ATOM 568 O O . ILE A 1 69 ? -4.697 3.922 -3.500 1.00 93.62 69 ILE A O 1
ATOM 572 N N . THR A 1 70 ? -3.365 2.139 -3.213 1.00 96.69 70 THR A N 1
ATOM 573 C CA . THR A 1 70 ? -4.235 1.522 -2.204 1.00 96.69 70 THR A CA 1
ATOM 574 C C . THR A 1 70 ? -4.405 2.423 -0.985 1.00 96.69 70 THR A C 1
ATOM 576 O O . THR A 1 70 ? -5.527 2.589 -0.511 1.00 96.69 70 THR A O 1
ATOM 579 N N . SER A 1 71 ? -3.324 3.038 -0.497 1.00 95.44 71 SER A N 1
ATOM 580 C CA . SER A 1 71 ? -3.362 3.927 0.672 1.00 95.44 71 SER A CA 1
ATOM 581 C C . SER A 1 71 ? -4.263 5.145 0.444 1.00 95.44 71 SER A C 1
ATOM 583 O O . SER A 1 71 ? -5.076 5.466 1.306 1.00 95.44 71 SER A O 1
ATOM 585 N N . GLU A 1 72 ? -4.187 5.777 -0.731 1.00 94.00 72 GLU A N 1
ATOM 586 C CA . GLU A 1 72 ? -5.033 6.924 -1.109 1.00 94.00 72 GLU A CA 1
ATOM 587 C C . GLU A 1 72 ? -6.524 6.566 -1.240 1.00 94.00 72 GLU A C 1
ATOM 589 O O . GLU A 1 72 ? -7.395 7.422 -1.073 1.00 94.00 72 GLU A O 1
ATOM 594 N N . LEU A 1 73 ? -6.841 5.300 -1.523 1.00 96.31 73 LEU A N 1
ATOM 595 C CA . LEU A 1 73 ? -8.220 4.813 -1.566 1.00 96.31 73 LEU A CA 1
ATOM 596 C C . LEU A 1 73 ? -8.749 4.510 -0.161 1.00 96.31 73 LEU A C 1
ATOM 598 O O . LEU A 1 73 ? -9.792 5.028 0.230 1.00 96.31 73 LEU A O 1
ATOM 602 N N . ILE A 1 74 ? -8.030 3.701 0.623 1.00 98.00 74 ILE A N 1
ATOM 603 C CA . ILE A 1 74 ? -8.528 3.240 1.930 1.00 98.00 74 ILE A CA 1
ATOM 604 C C . ILE A 1 74 ? -8.534 4.346 2.988 1.00 98.00 74 ILE A C 1
ATOM 606 O O . ILE A 1 74 ? -9.322 4.276 3.928 1.00 98.00 74 ILE A O 1
ATOM 610 N N . VAL A 1 75 ? -7.704 5.387 2.839 1.00 97.44 75 VAL A N 1
ATOM 611 C CA . VAL A 1 75 ? -7.700 6.535 3.760 1.00 97.44 75 VAL A CA 1
ATOM 612 C C . VAL A 1 75 ? -9.006 7.334 3.697 1.00 97.44 75 VAL A C 1
ATOM 614 O O . VAL A 1 75 ? -9.314 8.061 4.633 1.00 97.44 75 VAL A O 1
ATOM 617 N N . GLN A 1 76 ? -9.813 7.189 2.641 1.00 98.00 76 GLN A N 1
ATOM 618 C CA . GLN A 1 76 ? -11.119 7.853 2.531 1.00 98.00 76 GLN A CA 1
ATOM 619 C C . GLN A 1 76 ? -12.162 7.262 3.494 1.00 98.00 76 GLN A C 1
ATOM 621 O O . GLN A 1 76 ? -13.160 7.907 3.807 1.00 98.00 76 GLN A O 1
ATOM 626 N N . GLU A 1 77 ? -11.938 6.046 3.995 1.00 98.06 77 GLU A N 1
ATOM 627 C CA . GLU A 1 77 ? -12.837 5.384 4.934 1.00 98.06 77 GLU A CA 1
ATOM 628 C C . GLU A 1 77 ? -12.605 5.917 6.359 1.00 98.06 77 GLU A C 1
ATOM 630 O O . GLU A 1 77 ? -11.531 5.727 6.933 1.00 98.06 77 GLU A O 1
ATOM 635 N N . VAL A 1 78 ? -13.631 6.512 6.981 1.00 98.38 78 VAL A N 1
ATOM 636 C CA . VAL A 1 78 ? -13.554 7.048 8.360 1.00 98.38 78 VAL A CA 1
ATOM 637 C C . VAL A 1 78 ? -13.071 5.992 9.360 1.00 98.38 78 VAL A C 1
ATOM 639 O O . VAL A 1 78 ? -12.244 6.274 10.224 1.00 98.38 78 VAL A O 1
ATOM 642 N N . GLU A 1 79 ? -13.529 4.751 9.211 1.00 98.06 79 GLU A N 1
ATOM 643 C CA . GLU A 1 79 ? -13.111 3.650 10.081 1.00 98.06 79 GLU A CA 1
ATOM 644 C C . GLU A 1 79 ? -11.641 3.264 9.889 1.00 98.06 79 GLU A C 1
ATOM 646 O O . GLU A 1 79 ? -10.982 2.875 10.847 1.00 98.06 79 GLU A O 1
ATOM 651 N N . THR A 1 80 ? -11.081 3.423 8.689 1.00 98.62 80 THR A N 1
ATOM 652 C CA . THR A 1 80 ? -9.642 3.215 8.462 1.00 98.62 80 THR A CA 1
ATOM 653 C C . THR A 1 80 ? -8.820 4.364 9.043 1.00 98.62 80 THR A C 1
ATOM 655 O O . THR A 1 80 ? -7.746 4.123 9.585 1.00 98.62 80 THR A O 1
ATOM 658 N N . GLN A 1 81 ? -9.330 5.599 9.023 1.00 98.31 81 GLN A N 1
ATOM 659 C CA . GLN A 1 81 ? -8.666 6.729 9.686 1.00 98.31 81 GLN A CA 1
ATOM 660 C C . GLN A 1 81 ? -8.622 6.564 11.213 1.00 98.31 81 GLN A C 1
ATOM 662 O O . GLN A 1 81 ? -7.635 6.941 11.839 1.00 98.31 81 GLN A O 1
ATOM 667 N N . ARG A 1 82 ? -9.675 5.989 11.811 1.00 98.50 82 ARG A N 1
ATOM 668 C CA . ARG A 1 82 ? -9.773 5.747 13.261 1.00 98.50 82 ARG A CA 1
ATOM 669 C C . ARG A 1 82 ? -8.971 4.536 13.720 1.00 98.50 82 ARG A C 1
ATOM 671 O O . ARG A 1 82 ? -8.250 4.620 14.708 1.00 98.50 82 ARG A O 1
ATOM 678 N N . ASN A 1 83 ? -9.105 3.422 13.003 1.00 98.50 83 ASN A N 1
ATOM 679 C CA . ASN A 1 83 ? -8.622 2.113 13.450 1.00 98.50 83 ASN A CA 1
ATOM 680 C C . ASN A 1 83 ? -7.332 1.674 12.740 1.00 98.50 83 ASN A C 1
ATOM 682 O O . ASN A 1 83 ? -6.784 0.607 13.023 1.00 98.50 83 ASN A O 1
ATOM 686 N N . GLY A 1 84 ? -6.847 2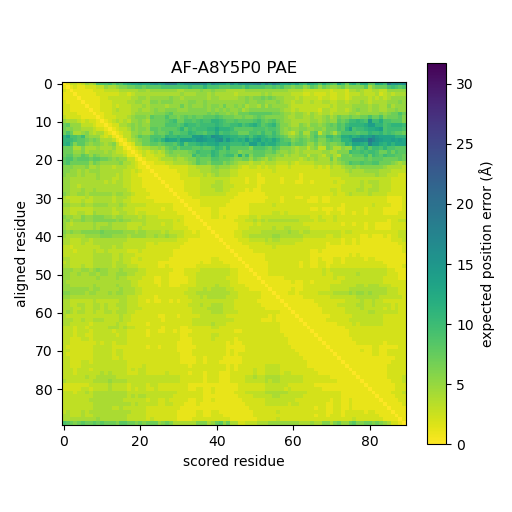.477 11.795 1.00 98.31 84 GLY A N 1
ATOM 687 C CA . GLY A 1 84 ? -5.613 2.227 11.073 1.00 98.31 84 GLY A CA 1
ATOM 688 C C . GLY A 1 84 ? -5.663 1.002 10.162 1.00 98.31 84 GLY A C 1
ATOM 689 O O . GLY A 1 84 ? -6.702 0.585 9.636 1.00 98.31 84 GLY A O 1
ATOM 690 N N . VAL A 1 85 ? -4.475 0.453 9.935 1.00 98.50 85 VAL A N 1
ATOM 691 C CA . VAL A 1 85 ? -4.185 -0.494 8.866 1.00 98.50 85 VAL A CA 1
ATOM 692 C C . VAL A 1 85 ? -3.211 -1.560 9.367 1.00 98.50 85 VAL A C 1
ATOM 694 O O . VAL A 1 85 ? -2.267 -1.239 10.084 1.00 98.50 85 VAL A O 1
ATOM 697 N N . LYS A 1 86 ? -3.398 -2.814 8.943 1.00 98.56 86 LYS A N 1
ATOM 698 C CA . LYS A 1 86 ? -2.429 -3.901 9.131 1.00 98.56 86 LYS A CA 1
ATOM 699 C C . LYS A 1 86 ? -2.086 -4.523 7.784 1.00 98.56 86 LYS A C 1
ATOM 701 O O . LYS A 1 86 ? -2.972 -4.818 6.984 1.00 98.56 86 LYS A O 1
ATOM 706 N N . ALA A 1 87 ? -0.796 -4.700 7.531 1.00 98.19 87 ALA A N 1
ATOM 707 C CA . ALA A 1 87 ? -0.288 -5.295 6.304 1.00 98.19 87 ALA A CA 1
ATOM 708 C C . ALA A 1 87 ? 0.339 -6.656 6.611 1.00 98.19 87 ALA A C 1
ATOM 710 O O . ALA A 1 87 ? 1.135 -6.778 7.541 1.00 98.19 87 ALA A O 1
ATOM 711 N N . ILE A 1 88 ? -0.027 -7.657 5.820 1.00 98.19 88 ILE A N 1
ATOM 712 C CA . ILE A 1 88 ? 0.549 -8.998 5.839 1.00 98.19 88 ILE A CA 1
ATOM 713 C C . ILE A 1 88 ? 1.436 -9.120 4.602 1.00 98.19 88 ILE A C 1
ATOM 715 O O . ILE A 1 88 ? 0.984 -8.832 3.492 1.00 98.19 88 ILE A O 1
ATOM 719 N N . PHE A 1 89 ? 2.683 -9.527 4.812 1.00 97.62 89 PHE A N 1
ATOM 720 C CA . PHE A 1 89 ? 3.641 -9.833 3.756 1.00 97.62 89 PHE A CA 1
ATOM 721 C C . PHE A 1 89 ? 3.909 -11.337 3.797 1.00 97.62 89 PHE A C 1
ATOM 723 O O . PHE A 1 89 ? 4.442 -11.826 4.792 1.00 97.62 89 PHE A O 1
ATOM 730 N N . ASP A 1 90 ? 3.461 -12.025 2.751 1.00 92.56 90 ASP A N 1
ATOM 731 C CA . ASP A 1 90 ? 3.655 -13.456 2.485 1.00 92.56 90 ASP A CA 1
ATOM 732 C C . ASP A 1 90 ? 4.828 -13.648 1.511 1.00 92.56 90 ASP A C 1
ATOM 734 O O . ASP A 1 90 ? 4.795 -13.020 0.416 1.00 92.56 90 ASP A O 1
#

Organism: Mus musculus (NCBI:txid10090)

Mean predicted aligned error: 3.32 Å

Solvent-accessible surface area (backbone atoms only — not comparable to full-atom values): 5231 Å² total; per-residue (Å²): 109,73,65,64,56,50,51,38,71,76,38,44,91,50,57,73,64,80,66,60,80,86,42,46,66,44,50,73,58,52,21,54,49,68,55,90,62,55,51,101,73,47,17,42,37,36,41,36,34,57,89,41,57,53,73,92,81,43,51,72,58,49,58,51,33,52,56,49,48,51,48,68,55,51,58,71,37,69,58,31,67,75,40,37,71,46,79,46,82,87

Secondary structure (DSSP, 8-state):
-HHHHHHHHH-HHHHS---GGGTHHHHHTT-EEE-SS--TT--EEEEE-GGG--TTTS-HHHHHHHHHHHHHHHTTSHHHHHH-EEEEE-

Radius of gyration: 13.84 Å; Cα contacts (8 Å, |Δi|>4): 108; chains: 1; bounding box: 26×34×32 Å

Foldseek 3Di:
DVVVVVVCVVCVLQRVDLDCPLLVQLVVLVQKDWDPDAPPQLATEIEGEVVSDDCVRDPVSSVSSVVVNVCVVQCVDPSCVVRPHDYHYD